Protein AF-A0A1V5IT53-F1 (afdb_monomer)

Solvent-accessible surface area (backbone atoms only — not comparable to full-atom values): 5256 Å² total; per-residue (Å²): 134,76,94,85,73,69,89,48,73,68,43,50,56,60,52,71,73,48,92,86,60,87,85,75,88,74,80,78,69,52,55,65,70,69,57,79,66,44,78,29,93,36,73,66,51,38,52,52,52,49,47,59,37,45,77,71,71,43,59,51,36,86,84,65,50,44,53,73,78,32,52,31,31,60,71,61,46,57,65,69,76,110

Mean predicted aligned error: 8.69 Å

Sequence (82 aa):
MQRNRGASIDDWKRFSQRHGNETIFKYSVTLLDNIEFIVARSDNERREIIQSFTRRGIKKLPDGRKVEDIVHTPQSWSKRKQ

Radius of gyration: 14.12 Å; Cα contacts (8 Å, |Δi|>4): 58; chains: 1; bounding box: 28×33×36 Å

Foldseek 3Di:
DPPQDDDDPVSVVVVVPDDPDDPDPPPDPLCLVVQQAAEDQDPVRL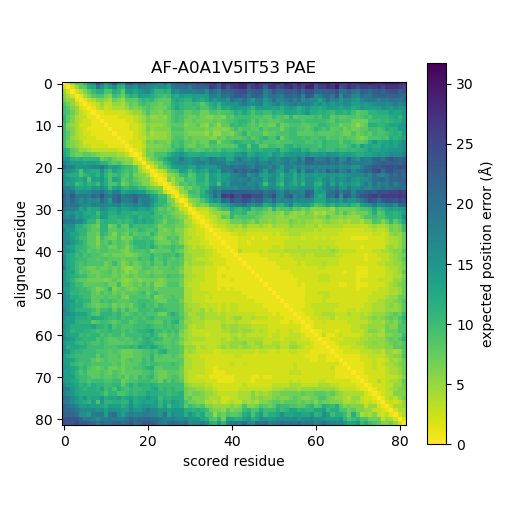VVQLCVCVVVVRQAGPVGHGNNVRYHYPVRVVVVVD

Structure (mmCIF, N/CA/C/O backbone):
data_AF-A0A1V5IT53-F1
#
_entry.id   AF-A0A1V5IT53-F1
#
loop_
_atom_site.group_PDB
_atom_site.id
_atom_site.type_symbol
_atom_site.label_atom_id
_atom_site.label_alt_id
_atom_site.label_comp_id
_atom_site.label_asym_id
_atom_site.label_entity_id
_atom_site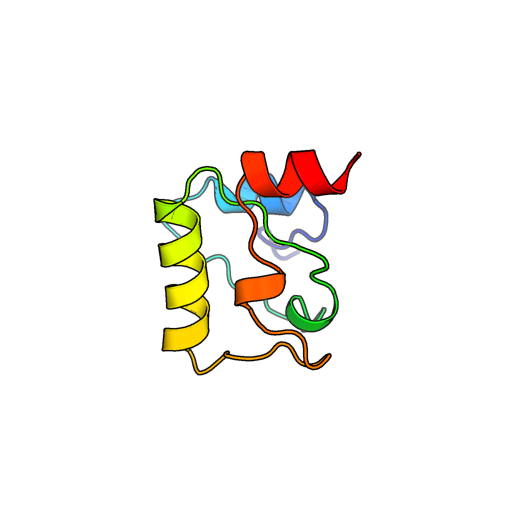.label_seq_id
_atom_site.pdbx_PDB_ins_code
_atom_site.Cartn_x
_atom_site.Cartn_y
_atom_site.Cartn_z
_atom_site.occupancy
_atom_site.B_iso_or_equiv
_atom_site.auth_seq_id
_atom_site.auth_comp_id
_atom_site.auth_asym_id
_atom_site.auth_atom_id
_atom_site.pdbx_PDB_model_num
ATOM 1 N N . MET A 1 1 ? -12.921 4.138 -25.943 1.00 44.62 1 MET A N 1
ATOM 2 C CA . MET A 1 1 ? -12.086 3.287 -25.060 1.00 44.62 1 MET A CA 1
ATOM 3 C C . MET A 1 1 ? -11.130 4.171 -24.268 1.00 44.62 1 MET A C 1
ATOM 5 O O . MET A 1 1 ? -10.476 5.015 -24.868 1.00 44.62 1 MET A O 1
ATOM 9 N N . GLN A 1 2 ? -11.077 4.047 -22.939 1.00 50.88 2 GLN A N 1
ATOM 10 C CA . GLN A 1 2 ? -10.243 4.918 -22.098 1.00 50.88 2 GLN A CA 1
ATOM 11 C C . GLN A 1 2 ? -8.810 4.353 -22.032 1.00 50.88 2 GLN A C 1
ATOM 13 O O . GLN A 1 2 ? -8.581 3.325 -21.407 1.00 50.88 2 GLN A O 1
ATOM 18 N N . ARG A 1 3 ? -7.856 5.015 -22.704 1.00 56.75 3 ARG A N 1
ATOM 19 C CA . ARG A 1 3 ? -6.479 4.546 -22.999 1.00 56.75 3 ARG A CA 1
ATOM 20 C C . ARG A 1 3 ? -5.558 4.257 -21.794 1.00 56.75 3 ARG A C 1
ATOM 22 O O . ARG A 1 3 ? -4.445 3.797 -22.007 1.00 56.75 3 ARG A O 1
ATOM 29 N N . ASN A 1 4 ? -6.003 4.502 -20.560 1.00 62.19 4 ASN A N 1
ATOM 30 C CA . ASN A 1 4 ? -5.176 4.428 -19.346 1.00 62.19 4 ASN A CA 1
ATOM 31 C C . ASN A 1 4 ? -5.806 3.580 -18.222 1.00 62.19 4 ASN A C 1
ATOM 33 O O . ASN A 1 4 ? -5.508 3.802 -17.053 1.00 62.19 4 ASN A O 1
ATOM 37 N N . ARG A 1 5 ? -6.709 2.644 -18.546 1.00 64.31 5 ARG A N 1
ATOM 38 C CA . ARG A 1 5 ? -7.212 1.660 -17.572 1.00 64.31 5 ARG A CA 1
ATOM 39 C C . ARG A 1 5 ? -6.438 0.357 -17.729 1.00 64.31 5 ARG A C 1
ATOM 41 O O . ARG A 1 5 ? -6.358 -0.159 -18.838 1.00 64.31 5 ARG A O 1
ATOM 48 N N . GLY A 1 6 ? -5.908 -0.163 -16.631 1.00 68.94 6 GLY A N 1
ATOM 49 C CA . GLY A 1 6 ? -5.290 -1.483 -16.565 1.00 68.94 6 GLY A CA 1
ATOM 50 C C . GLY A 1 6 ? -5.651 -2.155 -15.247 1.00 68.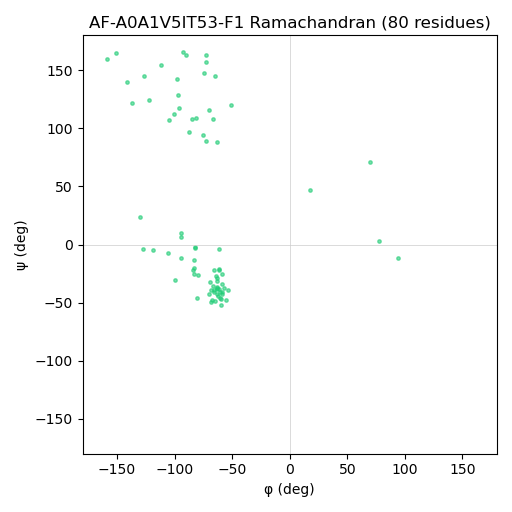94 6 GLY A C 1
ATOM 51 O O . GLY A 1 6 ? -5.742 -1.486 -14.215 1.00 68.94 6 GLY A O 1
ATOM 52 N N . ALA A 1 7 ? -5.921 -3.453 -15.305 1.00 69.81 7 ALA A N 1
ATOM 53 C CA . ALA A 1 7 ? -6.434 -4.241 -14.181 1.00 69.81 7 ALA A CA 1
ATOM 54 C C . ALA A 1 7 ? -5.590 -5.495 -13.904 1.00 69.81 7 ALA A C 1
ATOM 56 O O . ALA A 1 7 ? -5.867 -6.214 -12.949 1.00 69.81 7 ALA A O 1
ATOM 57 N N . SER A 1 8 ? -4.575 -5.761 -14.731 1.00 74.88 8 SER A N 1
ATOM 58 C CA . SER A 1 8 ? -3.649 -6.876 -14.540 1.00 74.88 8 SER A CA 1
ATOM 59 C C . SER A 1 8 ? -2.436 -6.474 -13.691 1.00 74.88 8 SER A C 1
ATOM 61 O O . SER A 1 8 ? -2.110 -5.293 -13.556 1.00 74.88 8 SER A O 1
ATOM 63 N N . ILE A 1 9 ? -1.719 -7.471 -13.158 1.00 74.19 9 ILE A N 1
ATOM 64 C CA . ILE A 1 9 ? -0.469 -7.260 -12.408 1.00 74.19 9 ILE A CA 1
ATOM 65 C C . ILE A 1 9 ? 0.577 -6.540 -13.274 1.00 74.19 9 ILE A C 1
ATOM 67 O O . ILE A 1 9 ? 1.276 -5.649 -12.787 1.00 74.19 9 ILE A O 1
ATOM 71 N N . ASP A 1 10 ? 0.686 -6.903 -14.553 1.00 77.69 10 ASP A N 1
ATOM 72 C CA . ASP A 1 10 ? 1.627 -6.282 -15.489 1.00 77.69 10 ASP A CA 1
ATOM 73 C C . ASP A 1 10 ? 1.293 -4.815 -15.762 1.00 77.69 10 ASP A C 1
ATOM 75 O O . ASP A 1 10 ? 2.195 -3.970 -15.782 1.00 77.69 10 ASP A O 1
ATOM 79 N N . ASP A 1 11 ? 0.004 -4.482 -15.871 1.00 75.50 11 ASP A N 1
ATOM 80 C CA . ASP A 1 11 ? -0.433 -3.090 -15.983 1.00 75.50 11 ASP A CA 1
ATOM 81 C C . ASP A 1 11 ? -0.006 -2.282 -14.755 1.00 75.50 11 ASP A C 1
ATOM 83 O O . ASP A 1 11 ? 0.558 -1.196 -14.887 1.00 75.50 11 ASP A O 1
ATOM 87 N N . TRP A 1 12 ? -0.213 -2.825 -13.554 1.00 74.50 12 TRP A N 1
ATOM 88 C CA . TRP A 1 12 ? 0.118 -2.138 -12.303 1.00 74.50 12 TRP A CA 1
ATOM 89 C C . TRP A 1 12 ? 1.624 -1.933 -12.136 1.00 74.50 12 TRP A C 1
ATOM 91 O O . TRP A 1 12 ? 2.058 -0.843 -11.751 1.00 74.50 12 TRP A O 1
ATOM 101 N N . LYS A 1 13 ? 2.438 -2.934 -12.498 1.00 76.62 13 LYS A N 1
ATOM 102 C CA . LYS A 1 13 ? 3.902 -2.793 -12.536 1.00 76.62 13 LYS A CA 1
ATOM 103 C C . LYS A 1 13 ? 4.316 -1.687 -13.499 1.00 76.62 13 LYS A C 1
ATOM 105 O O . LYS A 1 13 ? 5.098 -0.813 -13.123 1.00 76.62 13 LYS A O 1
ATOM 110 N N . ARG A 1 14 ? 3.751 -1.672 -14.707 1.00 77.88 14 ARG A N 1
ATOM 111 C CA . ARG A 1 14 ? 4.027 -0.637 -15.711 1.00 77.88 14 ARG A CA 1
ATOM 112 C C . ARG A 1 14 ? 3.591 0.757 -15.250 1.00 77.88 14 ARG A C 1
ATOM 114 O O . ARG A 1 14 ? 4.284 1.731 -15.536 1.00 77.88 14 ARG A O 1
ATOM 121 N N . PHE A 1 15 ? 2.467 0.873 -14.542 1.00 75.75 15 PHE A N 1
ATOM 122 C CA . PHE A 1 15 ? 1.986 2.149 -14.001 1.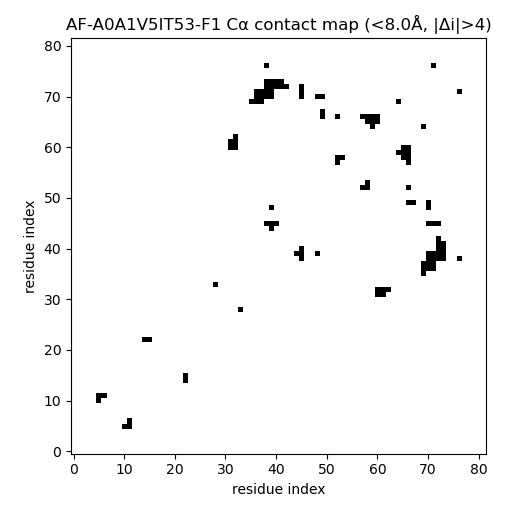00 75.75 15 PHE A CA 1
ATOM 123 C C . PHE A 1 15 ? 2.893 2.677 -12.889 1.00 75.75 15 PHE A C 1
ATOM 125 O O . PHE A 1 15 ? 3.207 3.865 -12.894 1.00 75.75 15 PHE A O 1
ATOM 132 N N . SER A 1 16 ? 3.406 1.801 -12.016 1.00 72.38 16 SER A N 1
ATOM 133 C CA . SER A 1 16 ? 4.320 2.189 -10.927 1.00 72.38 16 SER A CA 1
ATOM 134 C C . SER A 1 16 ? 5.643 2.813 -11.397 1.00 72.38 16 SER A C 1
ATOM 136 O O . SER A 1 16 ? 6.278 3.545 -10.644 1.00 72.38 16 SER A O 1
ATOM 138 N N . GLN A 1 17 ? 6.053 2.562 -12.645 1.00 73.12 17 GLN A N 1
ATOM 139 C CA . GLN A 1 17 ? 7.275 3.120 -13.236 1.00 73.12 17 GLN A CA 1
ATOM 140 C C . GLN A 1 17 ? 7.102 4.548 -13.783 1.00 73.12 17 GLN A C 1
ATOM 142 O O . GLN A 1 17 ? 8.053 5.137 -14.292 1.00 73.12 17 GLN A O 1
ATOM 147 N N . ARG A 1 18 ? 5.892 5.119 -13.736 1.00 68.06 18 ARG A N 1
ATOM 148 C CA . ARG A 1 18 ? 5.622 6.469 -14.248 1.00 68.06 18 ARG A CA 1
ATOM 149 C C . ARG A 1 18 ? 5.676 7.479 -13.102 1.00 68.06 18 ARG A C 1
ATOM 151 O O . ARG A 1 18 ? 4.852 7.436 -12.200 1.00 68.06 18 ARG A O 1
ATOM 158 N N . HIS A 1 19 ? 6.606 8.429 -13.173 1.00 58.28 19 HIS A N 1
ATOM 159 C CA . HIS A 1 19 ? 6.893 9.374 -12.081 1.00 58.28 19 HIS A CA 1
ATOM 160 C C . HIS A 1 19 ? 6.160 10.730 -12.172 1.00 58.28 19 HIS A C 1
ATOM 162 O O . HIS A 1 19 ? 6.425 11.615 -11.368 1.00 58.28 19 HIS A O 1
ATOM 168 N N . GLY A 1 20 ? 5.244 10.914 -13.131 1.00 55.31 20 GLY A N 1
ATOM 169 C CA . GLY A 1 20 ? 4.592 12.210 -13.395 1.00 55.31 20 GLY A CA 1
ATOM 170 C C . GLY A 1 20 ? 3.071 12.248 -13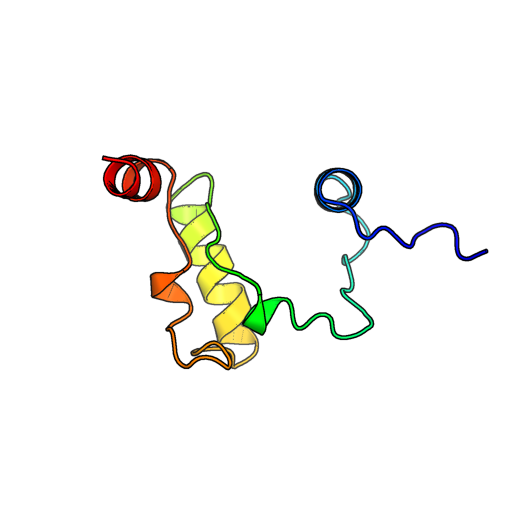.229 1.00 55.31 20 GLY A C 1
ATOM 171 O O . GLY A 1 20 ? 2.487 13.314 -13.356 1.00 55.31 20 GLY A O 1
ATOM 172 N N . ASN A 1 21 ? 2.424 11.110 -12.962 1.00 53.03 21 ASN A N 1
ATOM 173 C CA . ASN A 1 21 ? 0.975 11.027 -12.780 1.00 53.03 21 ASN A CA 1
ATOM 174 C C . ASN A 1 21 ? 0.667 10.129 -11.584 1.00 53.03 21 ASN A C 1
ATOM 176 O O . ASN A 1 21 ? 1.046 8.957 -11.579 1.00 53.03 21 ASN A O 1
ATOM 180 N N . GLU A 1 22 ? -0.034 10.676 -10.591 1.00 55.41 22 GLU A N 1
ATOM 181 C CA . GLU A 1 22 ? -0.609 9.906 -9.490 1.00 55.41 22 GLU A CA 1
ATOM 182 C C . GLU A 1 22 ? -1.411 8.731 -10.070 1.00 55.41 22 GLU A C 1
ATOM 184 O O . GLU A 1 22 ? -2.333 8.916 -10.871 1.00 55.41 22 GLU A O 1
ATOM 189 N N . THR A 1 23 ? -1.032 7.499 -9.718 1.00 56.56 23 THR A N 1
ATOM 190 C CA . THR A 1 23 ? -1.814 6.321 -10.105 1.00 56.56 23 THR A CA 1
ATOM 191 C C . THR A 1 23 ? -3.048 6.279 -9.214 1.00 56.56 23 THR A C 1
ATOM 193 O O . THR A 1 23 ? -3.008 5.796 -8.085 1.00 56.56 23 THR A O 1
ATOM 196 N N . ILE A 1 24 ? -4.146 6.842 -9.715 1.00 56.62 24 ILE A N 1
ATOM 197 C CA . ILE A 1 24 ? -5.430 6.861 -9.018 1.00 56.62 24 ILE A CA 1
ATOM 198 C C . ILE A 1 24 ? -6.122 5.513 -9.236 1.00 56.62 24 ILE A C 1
ATOM 200 O O . ILE A 1 24 ? -6.631 5.226 -10.322 1.00 56.62 24 ILE A O 1
ATOM 204 N N . PHE A 1 25 ? -6.196 4.706 -8.180 1.00 58.25 25 PHE A N 1
ATOM 205 C CA . PHE A 1 25 ? -7.039 3.513 -8.140 1.00 58.25 25 PHE A CA 1
ATOM 206 C C . PHE A 1 25 ? -8.513 3.941 -8.013 1.00 58.25 25 PHE A C 1
ATOM 208 O O . PHE A 1 25 ? -9.030 4.135 -6.915 1.00 58.25 25 PHE A O 1
ATOM 215 N N . LYS A 1 26 ? -9.189 4.163 -9.149 1.00 48.34 26 LYS A N 1
ATOM 216 C CA . LYS A 1 26 ? -10.627 4.492 -9.218 1.00 48.34 26 LYS A CA 1
ATOM 217 C C . LYS A 1 26 ? -11.446 3.237 -9.532 1.00 48.34 26 LYS A C 1
ATOM 219 O O . LYS A 1 26 ? -11.033 2.448 -10.373 1.00 48.34 26 LYS A O 1
ATOM 224 N N . TYR A 1 27 ? -12.624 3.127 -8.909 1.00 44.31 27 TYR A N 1
ATOM 225 C CA . TYR A 1 27 ? -13.491 1.937 -8.867 1.00 44.31 27 TYR A CA 1
ATOM 226 C C . TYR A 1 27 ? -12.902 0.802 -8.026 1.00 44.31 27 TYR A C 1
ATOM 228 O O . TYR A 1 27 ? -12.432 -0.190 -8.563 1.00 44.31 27 TYR A O 1
ATOM 236 N N . SER A 1 28 ? -12.892 1.012 -6.707 1.00 45.16 28 SER A N 1
ATOM 237 C CA . SER A 1 28 ? -13.290 0.064 -5.650 1.00 45.16 28 SER A CA 1
ATOM 238 C C . SER A 1 28 ? -13.392 -1.441 -5.980 1.00 45.16 28 SER A C 1
ATOM 240 O O . SER A 1 28 ? -14.322 -2.106 -5.544 1.00 45.16 28 SER A O 1
ATOM 242 N N . VAL A 1 29 ? -12.402 -2.029 -6.649 1.00 44.59 29 VAL A N 1
ATOM 243 C CA . VAL A 1 29 ? -11.749 -3.181 -6.037 1.00 44.59 29 VAL A CA 1
ATOM 244 C C . VAL A 1 29 ? -11.071 -2.564 -4.838 1.00 44.59 29 VAL A C 1
ATOM 246 O O . VAL A 1 29 ? -10.190 -1.713 -4.979 1.00 44.59 29 VAL A O 1
ATOM 249 N N . THR A 1 30 ? -11.602 -2.842 -3.664 1.00 61.59 30 THR A N 1
ATOM 250 C CA . THR A 1 30 ? -11.070 -2.348 -2.410 1.00 61.59 30 THR A CA 1
ATOM 251 C C . THR A 1 30 ? -9.678 -2.937 -2.257 1.00 61.59 30 THR A C 1
ATOM 253 O O . THR A 1 30 ? -9.485 -4.033 -1.745 1.00 61.59 30 THR A O 1
ATOM 256 N N . LEU A 1 31 ? -8.685 -2.233 -2.802 1.00 65.00 31 LEU A N 1
ATOM 257 C CA . LEU A 1 31 ? -7.296 -2.656 -2.763 1.00 65.00 31 LEU A CA 1
ATOM 258 C C . LEU A 1 31 ? -6.919 -2.929 -1.305 1.00 65.00 31 LEU A C 1
ATOM 260 O O . LEU A 1 31 ? -6.310 -3.941 -1.012 1.00 65.00 31 LEU A O 1
ATOM 264 N N . LEU A 1 32 ? -7.401 -2.100 -0.378 1.00 70.50 32 LEU A N 1
ATOM 265 C CA . LEU A 1 32 ? -7.217 -2.308 1.056 1.00 70.50 32 LEU A CA 1
ATOM 266 C C . LEU A 1 32 ? -7.872 -3.587 1.602 1.00 70.50 32 LEU A C 1
ATOM 268 O O . LEU A 1 32 ? -7.335 -4.136 2.555 1.00 70.50 32 LEU A O 1
ATOM 272 N N . ASP A 1 33 ? -8.965 -4.075 1.011 1.00 69.81 33 ASP A N 1
ATOM 273 C CA . ASP A 1 33 ? -9.616 -5.328 1.434 1.00 69.81 33 ASP A CA 1
ATOM 274 C C . ASP A 1 33 ? -8.938 -6.554 0.811 1.00 69.81 33 ASP A C 1
ATOM 276 O O . ASP A 1 33 ? -9.022 -7.650 1.351 1.00 69.81 33 ASP A O 1
ATOM 280 N N . ASN A 1 34 ? -8.276 -6.379 -0.337 1.00 74.38 34 ASN A N 1
ATOM 281 C CA . ASN A 1 34 ? -7.667 -7.469 -1.103 1.00 74.38 34 ASN A CA 1
ATOM 282 C C . ASN A 1 34 ? -6.133 -7.513 -0.984 1.00 74.38 34 ASN A C 1
ATOM 284 O O . ASN A 1 34 ? -5.506 -8.447 -1.483 1.00 74.38 34 ASN A O 1
ATOM 288 N N . ILE A 1 35 ? -5.497 -6.519 -0.354 1.00 79.44 35 ILE A N 1
ATOM 289 C CA . ILE A 1 35 ? -4.053 -6.541 -0.105 1.00 79.44 35 ILE A CA 1
ATOM 290 C C . ILE A 1 35 ? -3.770 -7.601 0.950 1.00 79.44 35 ILE A C 1
ATOM 292 O O . ILE A 1 35 ? -4.119 -7.452 2.119 1.00 79.44 35 ILE A O 1
ATOM 296 N N . GLU A 1 36 ? -3.038 -8.636 0.565 1.00 84.12 36 GLU A N 1
ATOM 297 C CA . GLU A 1 36 ? -2.509 -9.594 1.527 1.00 84.12 36 GLU A CA 1
ATOM 298 C C . GLU A 1 36 ? -1.238 -9.051 2.203 1.00 84.12 36 GLU A C 1
ATOM 300 O O . GLU A 1 36 ? -1.125 -9.094 3.429 1.00 84.12 36 GLU A O 1
ATOM 305 N N . PHE A 1 37 ? -0.313 -8.487 1.419 1.00 88.00 37 PHE A N 1
ATOM 306 C CA . PHE A 1 37 ? 0.954 -7.917 1.882 1.00 88.00 37 PHE A CA 1
ATOM 307 C C . PHE A 1 37 ? 1.541 -6.915 0.875 1.00 88.00 37 PHE A C 1
ATOM 309 O O . PHE A 1 37 ? 1.250 -6.947 -0.320 1.00 88.00 37 PHE A O 1
ATOM 316 N N . ILE A 1 38 ? 2.424 -6.047 1.364 1.00 88.44 38 ILE A N 1
ATOM 317 C CA . ILE A 1 38 ? 3.248 -5.116 0.592 1.00 88.44 38 ILE A CA 1
ATOM 318 C C . ILE A 1 38 ? 4.705 -5.418 0.934 1.00 88.44 38 ILE A C 1
ATOM 320 O O . ILE A 1 38 ? 5.085 -5.384 2.102 1.00 88.44 38 ILE A O 1
ATOM 324 N N . VAL A 1 39 ? 5.536 -5.691 -0.072 1.00 91.00 39 VAL A N 1
ATOM 325 C CA . VAL A 1 39 ? 6.976 -5.909 0.128 1.00 91.00 39 VAL A CA 1
ATOM 326 C C . VAL A 1 39 ? 7.736 -4.677 -0.349 1.00 91.00 39 VAL A C 1
ATOM 328 O O . VAL A 1 39 ? 7.841 -4.426 -1.549 1.00 91.00 39 VAL A O 1
ATOM 331 N N . ALA A 1 40 ? 8.249 -3.903 0.604 1.00 91.12 40 ALA A N 1
ATOM 332 C CA . ALA A 1 40 ? 9.180 -2.810 0.361 1.00 91.12 40 ALA A CA 1
ATOM 333 C C . ALA A 1 40 ? 10.562 -3.365 -0.013 1.00 91.12 40 ALA A C 1
ATOM 335 O O . ALA A 1 40 ? 10.906 -4.486 0.359 1.00 91.12 40 ALA A O 1
ATOM 336 N N . ARG A 1 41 ? 11.388 -2.579 -0.704 1.00 89.88 41 ARG A N 1
ATOM 337 C CA . ARG A 1 41 ? 12.771 -2.934 -1.065 1.00 89.88 41 ARG A CA 1
ATOM 338 C C . ARG A 1 41 ?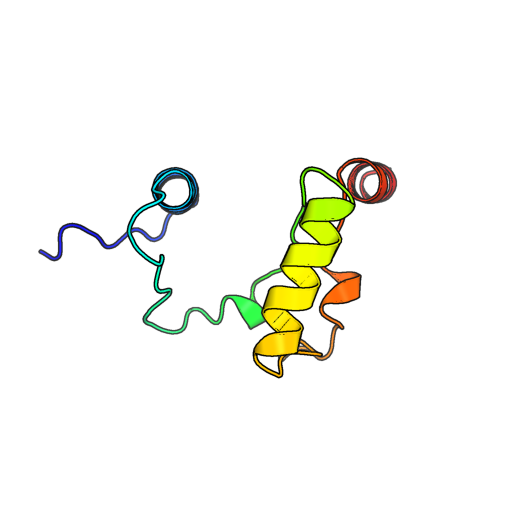 13.757 -2.647 0.067 1.00 89.88 41 ARG A C 1
ATOM 340 O O . ARG A 1 41 ? 14.848 -3.204 0.072 1.00 89.88 41 ARG A O 1
ATOM 347 N N . SER A 1 42 ? 13.392 -1.780 1.015 1.00 91.94 42 SER A N 1
ATOM 348 C CA . SER A 1 42 ? 14.233 -1.387 2.154 1.00 91.94 42 SER A CA 1
ATOM 349 C C . SER A 1 42 ? 13.410 -1.000 3.387 1.00 91.94 42 SER A C 1
ATOM 351 O O . SER A 1 42 ? 12.216 -0.713 3.286 1.00 91.94 42 SER A O 1
ATOM 353 N N . ASP A 1 43 ? 14.058 -0.923 4.553 1.00 92.06 43 ASP A N 1
ATOM 354 C CA . ASP A 1 43 ? 13.430 -0.417 5.783 1.00 92.06 43 ASP A CA 1
ATOM 355 C C . ASP A 1 43 ? 13.012 1.054 5.680 1.00 92.06 43 ASP A C 1
ATOM 357 O O . ASP A 1 43 ? 12.025 1.466 6.295 1.00 92.06 43 ASP A O 1
ATOM 361 N N . ASN A 1 44 ? 13.744 1.857 4.901 1.00 93.69 44 ASN A N 1
ATOM 362 C CA . ASN A 1 44 ? 13.378 3.251 4.679 1.00 93.69 44 ASN A CA 1
ATOM 363 C C . ASN A 1 44 ? 12.079 3.355 3.873 1.00 93.69 44 ASN A C 1
ATOM 365 O O . ASN A 1 44 ? 11.146 4.031 4.298 1.00 93.69 44 ASN A O 1
ATOM 369 N N . GLU A 1 45 ? 11.983 2.601 2.779 1.00 91.25 45 GLU A N 1
ATOM 370 C CA . GLU A 1 45 ? 10.767 2.538 1.965 1.00 91.25 45 GLU A CA 1
ATOM 371 C C . GLU A 1 45 ? 9.590 1.948 2.759 1.00 91.25 45 GLU A C 1
ATOM 373 O O . GLU A 1 45 ? 8.479 2.466 2.689 1.00 91.25 45 GLU A O 1
ATOM 378 N N . ARG A 1 46 ? 9.826 0.933 3.607 1.00 93.69 46 ARG A N 1
ATOM 379 C CA . ARG A 1 46 ? 8.803 0.421 4.537 1.00 93.69 46 ARG A CA 1
ATOM 380 C C . ARG A 1 46 ? 8.240 1.538 5.420 1.00 93.69 46 ARG A C 1
ATOM 382 O O . ARG A 1 46 ? 7.021 1.652 5.551 1.00 93.69 46 ARG A O 1
ATOM 389 N N . ARG A 1 47 ? 9.105 2.370 6.014 1.00 93.56 47 ARG A N 1
ATOM 390 C CA . ARG A 1 47 ? 8.681 3.517 6.836 1.00 93.56 47 ARG A CA 1
ATOM 391 C C . ARG A 1 47 ? 7.878 4.531 6.022 1.00 93.56 47 ARG A C 1
ATOM 393 O O . ARG A 1 47 ? 6.837 4.980 6.495 1.00 93.56 47 ARG A O 1
ATOM 400 N N . GLU A 1 48 ? 8.320 4.864 4.814 1.00 92.56 48 GLU A N 1
ATOM 401 C CA . GLU A 1 48 ? 7.623 5.806 3.927 1.00 92.56 48 GLU A CA 1
ATOM 402 C C . GLU A 1 48 ? 6.234 5.301 3.513 1.00 92.56 48 GLU A C 1
ATOM 404 O O . GLU A 1 48 ? 5.263 6.059 3.568 1.00 92.56 48 GLU A O 1
ATOM 409 N N . ILE A 1 49 ? 6.110 4.011 3.185 1.00 89.69 49 ILE A N 1
ATOM 410 C CA . ILE A 1 49 ? 4.829 3.367 2.873 1.00 89.69 49 ILE A CA 1
ATOM 411 C C . ILE A 1 49 ? 3.878 3.479 4.071 1.00 89.69 49 ILE A C 1
ATOM 413 O O . ILE A 1 49 ? 2.770 3.995 3.923 1.00 89.69 49 ILE A O 1
ATOM 417 N N . ILE A 1 50 ? 4.315 3.075 5.270 1.00 90.88 50 ILE A N 1
ATOM 418 C CA . ILE A 1 50 ? 3.502 3.159 6.498 1.00 90.88 50 ILE A CA 1
ATOM 419 C C . ILE A 1 50 ? 3.089 4.612 6.785 1.00 90.88 50 ILE A C 1
ATOM 421 O O . ILE A 1 50 ? 1.928 4.887 7.107 1.00 90.88 50 ILE A O 1
ATOM 425 N N . GLN A 1 51 ? 4.005 5.571 6.622 1.00 90.94 51 GLN A N 1
ATOM 426 C CA . GLN A 1 51 ? 3.691 6.995 6.768 1.00 90.94 51 GLN A CA 1
ATOM 427 C C . GLN A 1 51 ? 2.647 7.468 5.751 1.00 90.94 51 GLN A C 1
ATOM 429 O O . GLN A 1 51 ? 1.767 8.254 6.094 1.00 90.94 51 GLN A O 1
ATOM 434 N N . SER A 1 52 ? 2.702 6.981 4.513 1.00 87.56 52 SER A N 1
ATOM 435 C CA . SER A 1 52 ? 1.742 7.323 3.459 1.00 87.56 52 SER A CA 1
ATOM 436 C C . SER A 1 52 ? 0.309 6.916 3.833 1.00 87.56 52 SER A C 1
ATOM 438 O O . SER A 1 52 ? -0.629 7.694 3.633 1.00 87.56 52 SER A O 1
ATOM 440 N N . PHE A 1 53 ? 0.132 5.739 4.441 1.00 86.88 53 PHE A N 1
ATOM 441 C CA . PHE A 1 53 ? -1.165 5.299 4.964 1.00 86.88 53 PHE A CA 1
ATOM 442 C C . PHE A 1 53 ? -1.613 6.126 6.174 1.00 86.88 53 PHE A C 1
ATOM 444 O O . PHE A 1 53 ? -2.728 6.652 6.194 1.00 86.88 53 PHE A O 1
ATOM 451 N N . THR A 1 54 ? -0.732 6.302 7.162 1.00 86.88 54 THR A N 1
ATOM 452 C CA . THR A 1 54 ? -1.084 6.992 8.415 1.00 86.88 54 THR A CA 1
ATOM 453 C C . THR A 1 54 ? -1.388 8.476 8.213 1.00 86.88 54 THR A C 1
ATOM 455 O O . THR A 1 54 ? -2.331 8.977 8.823 1.00 86.88 54 THR A O 1
ATOM 458 N N . ARG A 1 55 ? -0.686 9.165 7.298 1.00 86.56 55 ARG A N 1
ATOM 459 C CA . ARG A 1 55 ? -0.994 10.551 6.885 1.00 86.56 55 ARG A CA 1
ATOM 460 C C . ARG A 1 55 ? -2.403 10.702 6.307 1.00 86.56 55 ARG A C 1
ATOM 462 O O . ARG A 1 55 ? -2.972 11.783 6.383 1.00 86.56 55 ARG A O 1
ATOM 469 N N . ARG A 1 56 ? -2.972 9.626 5.755 1.00 85.12 56 ARG A N 1
ATOM 470 C CA . ARG A 1 56 ? -4.346 9.575 5.225 1.00 85.12 56 ARG A CA 1
ATOM 471 C C . ARG A 1 56 ? -5.363 9.056 6.249 1.00 85.12 56 ARG A C 1
ATOM 473 O O . ARG A 1 56 ? -6.497 8.769 5.889 1.00 85.12 56 ARG A O 1
ATOM 480 N N . GLY A 1 57 ? -4.963 8.902 7.514 1.00 84.38 57 GLY A N 1
ATOM 481 C CA . GLY A 1 57 ? -5.816 8.378 8.585 1.00 84.38 57 GLY A CA 1
ATOM 482 C C . GLY A 1 57 ? -5.996 6.857 8.567 1.00 84.38 57 GLY A C 1
ATOM 483 O O . GLY A 1 57 ? -6.702 6.314 9.415 1.00 84.38 57 GLY A O 1
ATOM 484 N N . ILE A 1 58 ? -5.332 6.146 7.651 1.00 84.62 58 ILE A N 1
ATOM 485 C CA . ILE A 1 58 ? -5.452 4.694 7.513 1.00 84.62 58 ILE A CA 1
ATOM 486 C C . ILE A 1 58 ? -4.442 4.038 8.457 1.00 84.62 58 ILE A C 1
ATOM 488 O O . ILE A 1 58 ? -3.256 3.928 8.152 1.00 84.62 58 ILE A O 1
ATOM 492 N N . LYS A 1 59 ? -4.909 3.632 9.641 1.00 86.44 59 LYS A N 1
ATOM 493 C CA . LYS A 1 59 ? -4.106 2.880 10.630 1.00 86.44 59 LYS A CA 1
ATOM 494 C C . LYS A 1 59 ? -4.384 1.378 10.594 1.00 86.44 59 LYS A C 1
ATOM 496 O O . LYS A 1 59 ? -3.506 0.571 10.898 1.00 86.44 59 LYS A O 1
ATOM 501 N N . LYS A 1 60 ? -5.613 1.019 10.229 1.00 88.56 60 LYS A N 1
ATOM 502 C CA . LYS A 1 60 ? -6.091 -0.352 10.079 1.00 88.56 60 LYS A CA 1
ATOM 503 C C . LYS A 1 60 ? -6.700 -0.511 8.697 1.00 88.56 60 LYS A C 1
ATOM 505 O O . LYS A 1 60 ? -7.303 0.432 8.182 1.00 88.56 60 LYS A O 1
ATOM 510 N N . LEU A 1 61 ? -6.518 -1.688 8.123 1.00 84.38 61 LEU A N 1
ATOM 511 C CA . LEU A 1 61 ? -7.254 -2.106 6.943 1.00 84.38 61 LEU A CA 1
ATOM 512 C C . LEU A 1 61 ? -8.711 -2.417 7.326 1.00 84.38 61 LEU A C 1
ATOM 514 O O . LEU A 1 61 ? -9.003 -2.610 8.512 1.00 84.38 61 LEU A O 1
ATOM 518 N N . PRO A 1 62 ? -9.629 -2.484 6.350 1.00 83.12 62 PRO A N 1
ATOM 519 C CA . PRO A 1 62 ? -11.037 -2.795 6.610 1.00 83.12 62 PRO A CA 1
ATOM 520 C C . PRO A 1 62 ? -11.278 -4.180 7.232 1.00 83.12 62 PRO A C 1
ATOM 522 O O . PRO A 1 62 ? -12.278 -4.371 7.915 1.00 83.12 62 PRO A O 1
ATOM 525 N N . ASP A 1 63 ? -10.334 -5.112 7.083 1.00 84.06 63 ASP A N 1
ATOM 526 C CA . ASP A 1 63 ? -10.342 -6.427 7.743 1.00 84.06 63 ASP A CA 1
ATOM 527 C C . ASP A 1 63 ? -9.808 -6.417 9.194 1.00 84.06 63 ASP A C 1
ATOM 529 O O . ASP A 1 63 ? -9.790 -7.444 9.871 1.00 84.06 63 ASP A O 1
ATOM 533 N N . GLY A 1 64 ? -9.363 -5.257 9.689 1.00 86.25 64 GLY A N 1
ATOM 534 C CA . GLY A 1 64 ? -8.867 -5.060 11.050 1.00 86.25 64 GLY A CA 1
ATOM 535 C C . GLY A 1 64 ? -7.352 -5.196 11.235 1.00 86.25 64 GLY A C 1
ATOM 536 O O . GLY A 1 64 ? -6.853 -4.777 12.289 1.00 86.25 64 GLY A O 1
ATOM 537 N N . ARG A 1 65 ? -6.600 -5.698 10.242 1.00 89.75 65 ARG A N 1
ATOM 538 C CA . ARG A 1 65 ? -5.127 -5.789 10.315 1.00 89.75 65 ARG A CA 1
ATOM 539 C C . ARG A 1 65 ? -4.499 -4.398 10.373 1.00 89.75 65 ARG A C 1
ATOM 541 O O . ARG A 1 65 ? -4.993 -3.453 9.751 1.00 89.75 65 ARG A O 1
ATOM 548 N N . LYS A 1 66 ? -3.392 -4.237 11.107 1.00 91.44 66 LYS A N 1
ATOM 549 C CA . LYS A 1 66 ? -2.645 -2.970 11.077 1.00 91.44 66 LYS A CA 1
ATOM 550 C C . LYS A 1 66 ? -1.875 -2.872 9.769 1.00 91.44 66 LYS A C 1
ATOM 552 O O . LYS A 1 66 ? -1.364 -3.865 9.257 1.00 91.44 66 LYS A O 1
ATOM 557 N N . VAL A 1 67 ? -1.709 -1.648 9.274 1.00 88.50 67 VAL A N 1
ATOM 558 C CA . VAL A 1 67 ? -0.873 -1.395 8.089 1.00 88.50 67 V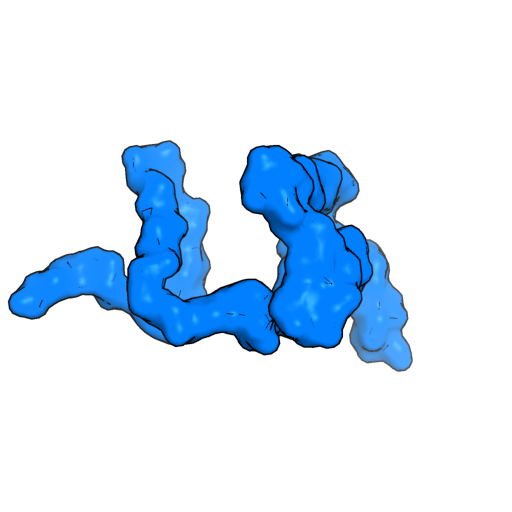AL A CA 1
ATOM 559 C C . VAL A 1 67 ? 0.560 -1.896 8.309 1.00 88.50 67 VAL A C 1
ATOM 561 O O . VAL A 1 67 ? 1.175 -2.447 7.408 1.00 88.50 67 VAL A O 1
ATOM 564 N N . GLU A 1 68 ? 1.091 -1.760 9.521 1.00 90.62 68 GLU A N 1
ATOM 565 C CA . GLU A 1 68 ? 2.453 -2.194 9.854 1.00 90.62 68 GLU A CA 1
ATOM 566 C C . GLU A 1 68 ? 2.664 -3.711 9.735 1.00 90.62 68 GLU A C 1
ATOM 568 O O . GLU A 1 68 ? 3.791 -4.132 9.458 1.00 90.62 68 GLU A O 1
ATOM 573 N N . ASP A 1 69 ? 1.595 -4.498 9.909 1.00 90.38 69 ASP A N 1
ATOM 574 C CA . ASP A 1 69 ? 1.621 -5.965 9.882 1.00 90.38 69 ASP A CA 1
ATOM 575 C C . ASP A 1 69 ? 1.642 -6.506 8.447 1.00 90.38 69 ASP A C 1
ATOM 577 O O . ASP A 1 69 ? 2.142 -7.604 8.206 1.00 90.38 69 ASP A O 1
ATOM 581 N N . ILE A 1 70 ? 1.112 -5.736 7.489 1.00 90.25 70 ILE A N 1
ATOM 582 C CA . ILE A 1 70 ? 1.064 -6.124 6.074 1.00 90.25 70 ILE A CA 1
ATOM 583 C C . ILE A 1 70 ? 2.244 -5.582 5.261 1.00 90.25 70 ILE A C 1
ATOM 585 O O . ILE A 1 70 ? 2.432 -6.009 4.126 1.00 90.25 70 ILE A O 1
ATOM 589 N N . VAL A 1 71 ? 3.040 -4.650 5.801 1.00 91.56 71 VAL A N 1
ATOM 590 C CA . VAL A 1 71 ? 4.205 -4.078 5.105 1.00 91.56 71 VAL A CA 1
ATOM 591 C C . VAL A 1 71 ? 5.495 -4.738 5.597 1.00 91.56 71 VAL A C 1
ATOM 593 O O . VAL A 1 71 ? 5.953 -4.514 6.721 1.00 91.56 71 VAL A O 1
ATOM 596 N N . HIS A 1 72 ? 6.125 -5.503 4.713 1.00 93.06 72 HIS A N 1
ATOM 597 C CA . HIS A 1 72 ? 7.337 -6.279 4.958 1.00 93.06 72 HIS A CA 1
ATOM 598 C C . HIS A 1 72 ? 8.534 -5.724 4.173 1.00 93.06 72 HIS A C 1
ATOM 600 O O . HIS A 1 72 ? 8.379 -5.114 3.120 1.00 93.06 72 HIS A O 1
ATOM 606 N N . THR A 1 73 ? 9.746 -5.971 4.661 1.00 92.38 73 THR A N 1
ATOM 607 C CA . THR A 1 73 ? 10.990 -5.900 3.870 1.00 92.38 73 THR A CA 1
ATOM 608 C C . THR A 1 73 ? 1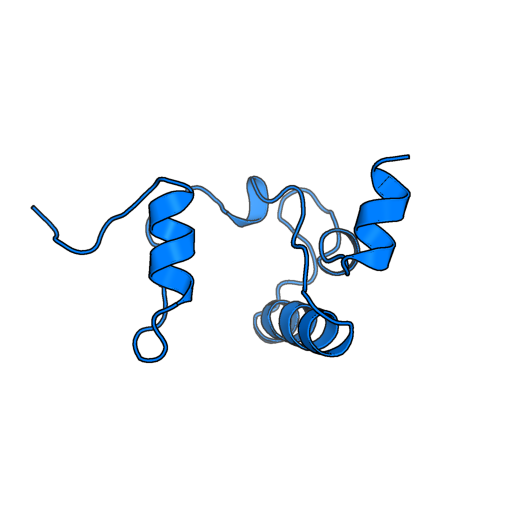1.336 -7.270 3.283 1.00 92.38 73 THR A C 1
ATOM 610 O O . THR A 1 73 ? 10.803 -8.276 3.772 1.00 92.38 73 THR A O 1
ATOM 613 N N . PRO A 1 74 ? 12.255 -7.377 2.302 1.00 87.62 74 PRO A N 1
ATOM 614 C CA . PRO A 1 74 ? 12.603 -8.658 1.687 1.00 87.62 74 PRO A CA 1
ATOM 615 C C . PRO A 1 74 ? 13.138 -9.667 2.714 1.00 87.62 74 PRO A C 1
ATOM 617 O O . PRO A 1 74 ? 12.838 -10.858 2.633 1.00 87.62 74 PRO A O 1
ATOM 620 N N . GLN A 1 75 ? 13.855 -9.188 3.734 1.00 82.56 75 GLN A N 1
ATOM 621 C CA . GLN A 1 75 ? 14.359 -9.987 4.851 1.00 82.56 75 GLN A CA 1
ATOM 622 C C . GLN A 1 75 ? 13.216 -10.561 5.696 1.00 82.56 75 GLN A C 1
ATOM 624 O O . GLN A 1 75 ? 13.196 -11.760 5.970 1.00 82.56 75 GLN A O 1
ATOM 629 N N . SER A 1 76 ? 12.245 -9.730 6.090 1.00 82.25 76 SER A N 1
ATOM 630 C CA . SER A 1 76 ? 11.082 -10.195 6.865 1.00 82.25 76 SER A CA 1
ATOM 631 C C . SER A 1 76 ? 10.139 -11.084 6.045 1.00 82.25 76 SER A C 1
ATOM 633 O O . SER A 1 76 ? 9.559 -12.022 6.582 1.00 82.25 76 SER A O 1
ATOM 635 N N . TRP A 1 77 ? 10.039 -10.835 4.736 1.00 83.69 77 TRP A N 1
ATOM 636 C CA . TRP A 1 77 ? 9.232 -11.620 3.807 1.00 83.69 77 TRP A CA 1
ATOM 637 C C . TRP A 1 77 ? 9.817 -13.016 3.577 1.00 83.69 77 TRP A C 1
ATOM 639 O O . TRP A 1 77 ? 9.093 -14.007 3.599 1.00 83.69 77 TRP A O 1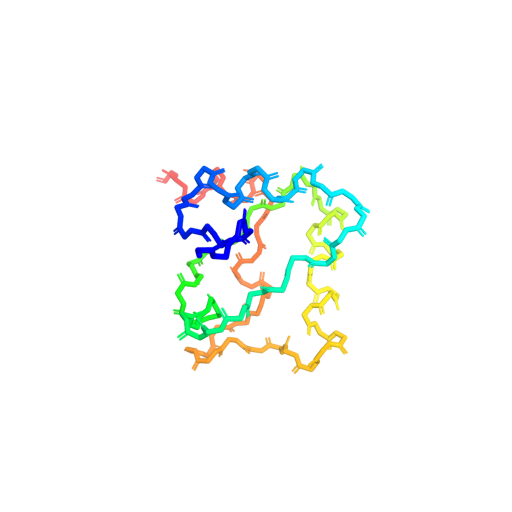
ATOM 649 N N . SER A 1 78 ? 11.139 -13.110 3.412 1.00 75.38 78 SER A N 1
ATOM 650 C CA . SER A 1 78 ? 11.824 -14.390 3.191 1.00 75.38 78 SER A CA 1
ATOM 651 C C . SER A 1 78 ? 11.677 -15.334 4.387 1.00 75.38 78 SER A C 1
ATOM 653 O O . SER A 1 78 ? 11.472 -16.526 4.191 1.00 75.38 78 SER A O 1
ATOM 655 N N . LYS A 1 79 ? 11.684 -14.796 5.616 1.00 72.81 79 LYS A N 1
ATOM 656 C CA . LYS A 1 79 ? 11.435 -15.564 6.850 1.00 72.81 79 LYS A CA 1
ATOM 657 C C . LYS A 1 79 ? 10.015 -16.128 6.960 1.00 72.81 79 LYS A C 1
ATOM 659 O O . LYS A 1 79 ? 9.815 -17.067 7.709 1.00 72.81 79 LYS A O 1
ATOM 664 N N . ARG A 1 80 ? 9.039 -15.558 6.245 1.00 65.81 80 ARG A N 1
ATOM 665 C CA . ARG A 1 80 ? 7.643 -16.030 6.233 1.00 65.81 80 ARG A CA 1
ATOM 666 C C . ARG A 1 80 ? 7.410 -17.181 5.248 1.00 65.81 80 ARG A C 1
ATOM 668 O O . ARG A 1 80 ? 6.417 -17.885 5.368 1.00 65.81 80 ARG A O 1
ATOM 675 N N . LYS A 1 81 ? 8.278 -17.329 4.239 1.00 59.84 81 LYS A N 1
ATOM 676 C CA . LYS A 1 81 ? 8.198 -18.417 3.250 1.00 59.84 81 LYS A CA 1
ATOM 677 C C . LYS A 1 81 ? 8.833 -19.731 3.725 1.00 59.84 81 LYS A C 1
ATOM 679 O O . LYS A 1 81 ? 8.653 -20.731 3.035 1.00 59.84 81 LYS A O 1
ATOM 684 N N . GLN A 1 82 ? 9.601 -19.700 4.815 1.00 50.53 82 GLN A N 1
ATOM 685 C CA . GLN A 1 82 ? 10.092 -20.891 5.517 1.00 50.53 82 GLN A CA 1
ATOM 686 C C . GLN A 1 82 ? 9.021 -21.411 6.468 1.00 50.53 82 GLN A C 1
ATOM 688 O O . GLN A 1 82 ? 8.930 -22.650 6.579 1.00 50.53 82 GLN A O 1
#

pLDDT: mean 76.59, std 14.62, range [44.31, 93.69]

Secondary structure (DSSP, 8-state):
--TT---SHHHHHHHHT-SSS-----S---HHHH---EE-SSHHHHHHHHHHHHHTT-SB-TTS-BHHHHEE-HHHHHTT--